Protein AF-A0A7C5MPA9-F1 (afdb_monomer)

Solvent-accessible surface area (backbone atoms only — not comparable to full-atom values): 6923 Å² total; per-residue (Å²): 110,53,45,64,14,82,87,79,60,80,40,67,52,26,38,76,67,40,72,35,75,42,78,91,79,43,30,40,37,40,17,12,47,67,80,66,63,66,86,68,41,42,59,86,90,42,73,92,58,55,66,22,43,29,34,36,34,62,68,84,52,91,78,76,54,50,69,60,48,42,82,74,45,77,48,45,54,51,16,32,42,39,76,54,46,64,44,98,83,57,40,38,39,36,34,29,41,40,68,22,30,75,86,42,62,87,80,48,33,53,61,46,78,46,79,48,69,84,57,60,134

Mean predicted aligned error: 3.85 Å

Foldseek 3Di:
DWAADDPPSPFIDAAFDAWDAPPVQQKIKTWHDQDAQPDSRDPPVCSPWDKIWIWIARNVDPDDGRNRIDTDDIAATPWTKADWDADPVNQKIKIKTHQHPCPDDPPRRDIDIDIDGDPDD

pLDDT: mean 92.09, std 7.99, range [58.75, 98.44]

Structure (mmCIF, N/CA/C/O backbone):
data_AF-A0A7C5MPA9-F1
#
_entry.id   AF-A0A7C5MPA9-F1
#
loop_
_atom_site.group_PDB
_atom_site.id
_atom_site.type_symbol
_atom_site.label_atom_id
_atom_site.label_alt_id
_atom_site.label_comp_id
_atom_site.label_asym_id
_atom_site.label_entity_id
_atom_site.label_seq_id
_atom_site.pdbx_PDB_ins_code
_atom_site.Cartn_x
_atom_site.Cartn_y
_atom_site.Cartn_z
_atom_site.occupancy
_atom_site.B_iso_or_equiv
_atom_site.auth_seq_id
_atom_site.auth_comp_id
_atom_site.auth_asym_id
_atom_site.auth_atom_id
_atom_site.pdbx_PDB_model_num
ATOM 1 N N . GLU A 1 1 ? 10.583 -14.576 -1.324 1.00 58.81 1 GLU A N 1
ATOM 2 C CA . GLU A 1 1 ? 9.448 -14.774 -0.413 1.00 58.81 1 GLU A CA 1
ATOM 3 C C . GLU A 1 1 ? 8.237 -14.133 -1.077 1.00 58.81 1 GLU A C 1
ATOM 5 O O . GLU A 1 1 ? 8.179 -12.911 -1.161 1.00 58.81 1 GLU A O 1
ATOM 10 N N . SER A 1 2 ? 7.376 -14.946 -1.682 1.00 71.38 2 SER A N 1
ATOM 11 C CA . SER A 1 2 ? 6.133 -14.516 -2.330 1.00 71.38 2 SER A CA 1
ATOM 12 C C . SER A 1 2 ? 5.064 -15.577 -2.090 1.00 71.38 2 SER A C 1
ATOM 14 O O . SER A 1 2 ? 5.396 -16.764 -2.065 1.00 71.38 2 SER A O 1
ATOM 16 N N . GLY A 1 3 ? 3.806 -15.171 -1.954 1.00 75.44 3 GLY A N 1
ATOM 17 C CA . GLY A 1 3 ? 2.653 -16.054 -1.806 1.00 75.44 3 GLY A CA 1
ATOM 18 C C . GLY A 1 3 ? 1.542 -15.629 -2.758 1.00 75.44 3 GLY A C 1
ATOM 19 O O . GLY A 1 3 ? 1.085 -14.490 -2.705 1.00 75.44 3 GLY A O 1
ATOM 20 N N . ALA A 1 4 ? 1.123 -16.541 -3.634 1.00 79.62 4 ALA A N 1
ATOM 21 C CA . ALA A 1 4 ? -0.022 -16.326 -4.509 1.00 79.62 4 ALA A CA 1
ATOM 22 C C . ALA A 1 4 ? -1.287 -16.905 -3.869 1.00 79.62 4 ALA A C 1
ATOM 24 O O . ALA A 1 4 ? -1.239 -17.998 -3.298 1.00 79.62 4 ALA A O 1
ATOM 25 N N . GLY A 1 5 ? -2.399 -16.182 -3.990 1.00 76.19 5 GLY A N 1
ATOM 26 C CA . GLY A 1 5 ? -3.724 -16.708 -3.671 1.00 76.19 5 GLY A CA 1
ATOM 27 C C . GLY A 1 5 ? -4.085 -17.859 -4.611 1.00 76.19 5 GLY A C 1
ATOM 28 O O . GLY A 1 5 ? -3.724 -17.841 -5.793 1.00 76.19 5 GLY A O 1
ATOM 29 N N . VAL A 1 6 ? -4.767 -18.884 -4.099 1.00 72.50 6 VAL A N 1
ATOM 30 C CA . VAL A 1 6 ? -5.119 -20.084 -4.869 1.00 72.50 6 VAL A CA 1
ATOM 31 C C . VAL A 1 6 ? -6.529 -20.026 -5.456 1.00 72.50 6 VAL A C 1
ATOM 33 O O . VAL A 1 6 ? -6.798 -20.752 -6.414 1.00 72.50 6 VAL A O 1
ATOM 36 N N . LYS A 1 7 ? -7.428 -19.179 -4.933 1.00 74.25 7 LYS A N 1
ATOM 37 C CA . LYS A 1 7 ? -8.842 -19.158 -5.356 1.00 74.25 7 LYS A CA 1
ATOM 38 C C . LYS A 1 7 ? -9.063 -18.544 -6.733 1.00 74.25 7 LYS A C 1
ATOM 40 O O . LYS A 1 7 ? -9.748 -19.148 -7.556 1.00 74.25 7 LYS A O 1
ATOM 45 N N . ASP A 1 8 ? -8.518 -17.359 -6.988 1.00 73.44 8 ASP A N 1
ATOM 46 C CA . ASP A 1 8 ? -8.680 -16.667 -8.275 1.00 73.44 8 ASP A CA 1
ATOM 47 C C . ASP A 1 8 ? -7.348 -16.272 -8.932 1.00 73.44 8 ASP A C 1
ATOM 49 O O . ASP A 1 8 ? -7.341 -15.748 -10.048 1.00 73.44 8 ASP A O 1
ATOM 53 N N . GLY A 1 9 ? -6.220 -16.548 -8.264 1.00 72.69 9 GLY A N 1
ATOM 54 C CA . GLY A 1 9 ? -4.879 -16.191 -8.728 1.00 72.69 9 GLY A CA 1
ATOM 55 C C . GLY A 1 9 ? -4.668 -14.684 -8.892 1.00 72.69 9 GLY A C 1
ATOM 56 O O . GLY A 1 9 ? -3.691 -14.273 -9.520 1.00 72.69 9 GLY A O 1
ATOM 57 N N . SER A 1 10 ? -5.587 -13.862 -8.377 1.00 78.88 10 SER A N 1
ATOM 58 C CA . SER A 1 10 ? -5.536 -12.414 -8.516 1.00 78.88 10 SER A CA 1
ATOM 59 C C . SER A 1 10 ? -4.604 -11.789 -7.491 1.00 78.88 10 SER A C 1
ATOM 61 O O . SER A 1 10 ? -4.093 -10.711 -7.763 1.00 78.88 10 SER A O 1
ATOM 63 N N . ILE A 1 11 ? -4.354 -12.442 -6.352 1.00 89.56 11 ILE A N 1
ATOM 64 C CA . ILE A 1 11 ? -3.437 -11.970 -5.312 1.00 89.56 11 ILE A CA 1
ATOM 65 C C . ILE A 1 11 ? -2.060 -12.600 -5.502 1.00 89.56 11 ILE A C 1
ATOM 67 O O . ILE A 1 11 ? -1.928 -13.821 -5.596 1.00 89.56 11 ILE A O 1
ATOM 71 N N . HIS A 1 12 ? -1.023 -11.765 -5.508 1.00 90.56 12 HIS A N 1
ATOM 72 C CA . HIS A 1 12 ? 0.371 -12.197 -5.510 1.00 90.56 12 HIS A CA 1
ATOM 73 C C . HIS A 1 12 ? 1.152 -11.281 -4.577 1.00 90.56 12 HIS A C 1
ATOM 75 O O . HIS A 1 12 ? 1.705 -10.281 -5.020 1.00 90.56 12 HIS A O 1
ATOM 81 N N . LEU A 1 13 ? 1.167 -11.614 -3.285 1.00 92.25 13 LEU A N 1
ATOM 82 C CA . LEU A 1 13 ? 1.927 -10.853 -2.299 1.00 92.25 13 LEU A CA 1
ATOM 83 C C . LEU A 1 13 ? 3.412 -11.213 -2.416 1.00 92.25 13 LEU A C 1
ATOM 85 O O . LEU A 1 13 ? 3.784 -12.386 -2.326 1.00 92.25 13 LEU A O 1
ATOM 89 N N . SER A 1 14 ? 4.280 -10.223 -2.567 1.00 92.38 14 SER A N 1
ATOM 90 C CA . SER A 1 14 ? 5.729 -10.385 -2.612 1.00 92.38 14 SER A CA 1
ATOM 91 C C . SER A 1 14 ? 6.432 -9.207 -1.957 1.00 92.38 14 SER A C 1
ATOM 93 O O . SER A 1 14 ? 6.059 -8.059 -2.147 1.00 92.38 14 SER A O 1
ATOM 95 N N . ASN A 1 15 ? 7.515 -9.501 -1.233 1.00 94.00 15 ASN A N 1
ATOM 96 C CA . ASN A 1 15 ? 8.349 -8.481 -0.591 1.00 94.00 15 ASN A CA 1
ATOM 97 C C . ASN A 1 15 ? 7.543 -7.445 0.233 1.00 94.00 15 ASN A C 1
ATOM 99 O O . ASN A 1 15 ? 7.657 -6.246 -0.027 1.00 94.00 15 ASN A O 1
ATOM 103 N N . PRO A 1 16 ? 6.727 -7.882 1.214 1.00 94.94 16 PRO A N 1
ATOM 104 C CA . PRO A 1 16 ? 6.104 -6.943 2.140 1.00 94.94 16 PRO A CA 1
ATOM 105 C C . PRO A 1 16 ? 7.196 -6.146 2.864 1.00 94.94 16 PRO A C 1
ATOM 107 O O . PRO 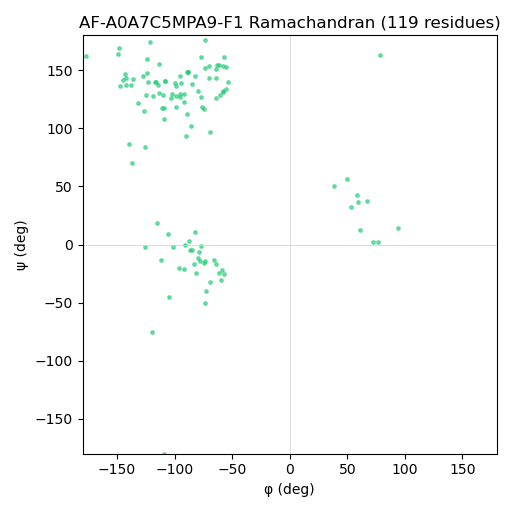A 1 16 ? 8.150 -6.736 3.378 1.00 94.94 16 PRO A O 1
ATOM 110 N N . ASP A 1 17 ? 7.048 -4.827 2.897 1.00 94.69 17 ASP A N 1
ATOM 111 C CA . ASP A 1 17 ? 8.004 -3.906 3.515 1.00 94.69 17 ASP A CA 1
ATOM 112 C C . ASP A 1 17 ? 7.314 -3.115 4.634 1.00 94.69 17 ASP A C 1
ATOM 114 O O . ASP A 1 17 ? 7.462 -3.429 5.820 1.00 94.69 17 ASP A O 1
ATOM 118 N N . ASN A 1 18 ? 6.481 -2.135 4.272 1.00 96.44 18 ASN A N 1
ATOM 119 C CA . ASN A 1 18 ? 5.808 -1.295 5.252 1.00 96.44 18 ASN A CA 1
ATOM 120 C C . ASN A 1 18 ? 4.509 -1.935 5.760 1.00 96.44 18 ASN A C 1
ATOM 122 O O . ASN A 1 18 ? 3.700 -2.457 4.990 1.00 96.44 18 ASN A O 1
ATOM 126 N N . LEU A 1 19 ? 4.287 -1.829 7.072 1.00 97.75 19 LEU A N 1
ATOM 127 C CA . LEU A 1 19 ? 3.077 -2.278 7.752 1.00 97.75 19 LEU A CA 1
ATOM 128 C C . LEU A 1 19 ? 2.444 -1.118 8.519 1.00 97.75 19 LEU A C 1
ATOM 130 O O . LEU A 1 19 ? 3.136 -0.350 9.189 1.00 97.75 19 LEU A O 1
ATOM 134 N N . SER A 1 20 ? 1.117 -1.033 8.488 1.00 97.56 20 SER A N 1
ATOM 135 C CA . SER A 1 20 ? 0.369 -0.088 9.325 1.00 97.56 20 SER A CA 1
ATOM 136 C C . SER A 1 20 ? -0.926 -0.710 9.834 1.00 97.56 20 SER A C 1
ATOM 138 O O . SER A 1 20 ? -1.570 -1.488 9.137 1.00 97.56 20 SER A O 1
ATOM 140 N N . LEU A 1 21 ? -1.292 -0.388 11.073 1.00 97.56 21 LEU A N 1
ATOM 141 C CA . LEU A 1 21 ? -2.440 -0.975 11.758 1.00 97.56 21 LEU A CA 1
ATOM 142 C C . LEU A 1 21 ? -3.610 0.011 11.774 1.00 97.56 21 LEU A C 1
ATOM 144 O O . LEU A 1 21 ? -3.463 1.125 12.276 1.00 97.56 21 LEU A O 1
ATOM 148 N N . ASP A 1 22 ? -4.770 -0.427 11.294 1.00 96.06 22 ASP A N 1
ATOM 149 C CA . ASP A 1 22 ? -6.057 0.170 11.646 1.00 96.06 22 ASP A CA 1
ATOM 150 C C . ASP A 1 22 ? -6.600 -0.564 12.877 1.00 96.06 22 ASP A C 1
ATOM 152 O O . ASP A 1 22 ? -7.247 -1.610 12.776 1.00 96.06 22 ASP A O 1
ATOM 156 N N . SER A 1 23 ? -6.307 -0.034 14.065 1.00 95.19 23 SER A N 1
ATOM 157 C CA . SER A 1 23 ? -6.734 -0.660 15.319 1.00 95.19 23 SER A CA 1
ATOM 158 C C . SER A 1 23 ? -8.226 -0.478 15.598 1.00 95.19 23 SER A C 1
ATOM 160 O O . SER A 1 23 ? -8.773 -1.209 16.420 1.00 95.19 23 SER A O 1
ATOM 162 N N . LYS A 1 24 ? -8.901 0.455 14.910 1.00 94.44 24 LYS A N 1
ATOM 163 C CA . LYS A 1 24 ? -10.353 0.637 15.021 1.00 94.44 24 LYS A CA 1
ATOM 164 C C . LYS A 1 24 ? -11.096 -0.501 14.324 1.00 94.44 24 LYS A C 1
ATOM 166 O O . LYS A 1 24 ? -12.104 -0.969 14.846 1.00 94.44 24 LYS A O 1
ATOM 171 N N . ARG A 1 25 ? -10.606 -0.938 13.160 1.00 94.50 25 ARG A N 1
ATOM 172 C CA . ARG A 1 25 ? -11.229 -1.998 12.342 1.00 94.50 25 ARG A CA 1
ATOM 173 C C . ARG A 1 25 ? -10.558 -3.360 12.481 1.00 94.50 25 ARG A C 1
ATOM 175 O O . ARG A 1 25 ? -11.041 -4.316 11.893 1.00 94.50 25 ARG A O 1
ATOM 182 N N . ASN A 1 26 ? -9.482 -3.450 13.263 1.00 97.06 26 ASN A N 1
ATOM 183 C CA . ASN A 1 26 ? -8.672 -4.659 13.418 1.00 97.06 26 ASN A CA 1
ATOM 184 C C . ASN A 1 26 ? -8.080 -5.155 12.082 1.00 97.06 26 ASN A C 1
ATOM 186 O O . ASN A 1 26 ? -8.066 -6.351 11.800 1.00 97.06 26 ASN A O 1
ATOM 190 N N . MET A 1 27 ? -7.584 -4.221 11.263 1.00 97.38 27 MET A N 1
ATOM 191 C CA . MET A 1 27 ? -7.015 -4.511 9.943 1.00 97.38 27 MET A CA 1
ATOM 192 C C . MET A 1 27 ? -5.518 -4.198 9.905 1.00 97.38 27 MET A C 1
ATOM 194 O O . MET A 1 27 ? -5.082 -3.137 10.359 1.00 97.38 27 MET A O 1
ATOM 198 N N . LEU A 1 28 ? -4.734 -5.080 9.291 1.00 98.25 28 LEU A N 1
ATOM 199 C CA . LEU A 1 28 ? -3.347 -4.820 8.917 1.00 98.25 28 LEU A CA 1
ATOM 200 C C . LEU A 1 28 ? -3.289 -4.356 7.465 1.00 98.25 28 LEU A C 1
ATOM 202 O O . LEU A 1 28 ? -3.785 -5.040 6.577 1.00 98.25 28 LEU A O 1
ATOM 206 N N . VAL A 1 29 ? -2.649 -3.221 7.218 1.00 98.38 29 VAL A N 1
ATOM 207 C CA . VAL A 1 29 ? -2.322 -2.746 5.873 1.00 98.38 29 VAL A CA 1
ATOM 208 C C . VAL A 1 29 ? -0.872 -3.108 5.571 1.00 98.38 29 VAL A C 1
ATOM 210 O O . VAL A 1 29 ? 0.021 -2.784 6.358 1.00 98.38 29 VAL A O 1
ATOM 213 N N . ILE A 1 30 ? -0.650 -3.764 4.437 1.00 98.31 30 ILE A N 1
ATOM 214 C CA . ILE A 1 30 ? 0.635 -4.302 3.987 1.00 98.31 30 ILE A CA 1
ATOM 215 C C . ILE A 1 30 ? 1.003 -3.619 2.676 1.00 98.31 30 ILE A C 1
ATOM 217 O O . ILE A 1 30 ? 0.194 -3.609 1.751 1.00 98.31 30 ILE A O 1
ATOM 221 N N . GLN A 1 31 ? 2.206 -3.064 2.587 1.00 98.12 31 GLN A N 1
ATOM 222 C CA . GLN A 1 31 ? 2.718 -2.406 1.387 1.00 98.12 31 GLN A CA 1
ATOM 223 C C . GLN A 1 31 ? 3.930 -3.168 0.852 1.00 98.12 31 GLN A C 1
ATOM 225 O O . GLN A 1 31 ? 4.769 -3.625 1.632 1.00 98.12 31 GLN A O 1
ATOM 230 N N . GLU A 1 32 ? 4.023 -3.307 -0.466 1.00 96.38 32 GLU A N 1
ATOM 231 C CA . GLU A 1 32 ? 5.114 -4.040 -1.114 1.00 96.38 32 GLU A CA 1
ATOM 232 C C . GLU A 1 32 ? 6.273 -3.136 -1.568 1.00 96.38 32 GLU A C 1
ATOM 234 O O . GLU A 1 32 ? 6.056 -2.027 -2.074 1.00 96.38 32 GLU A O 1
ATOM 239 N N . ASP A 1 33 ? 7.492 -3.681 -1.478 1.00 95.38 33 ASP A N 1
ATOM 240 C CA . ASP A 1 33 ? 8.675 -3.248 -2.233 1.00 95.38 33 ASP A CA 1
ATOM 241 C C . ASP A 1 33 ? 9.301 -4.437 -2.984 1.00 95.38 33 ASP A C 1
ATOM 243 O O . ASP A 1 33 ? 10.237 -5.108 -2.533 1.00 95.38 33 AS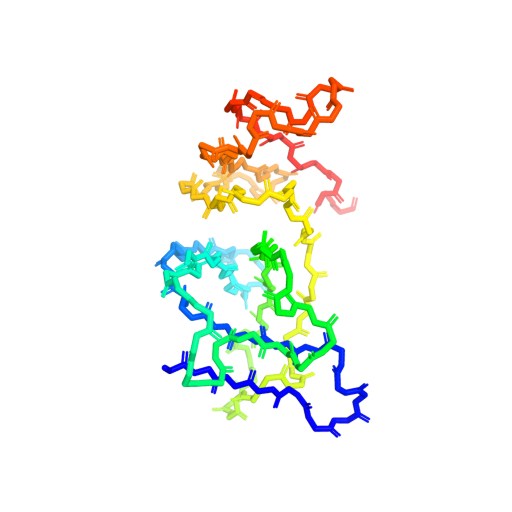P A O 1
ATOM 247 N N . ILE A 1 34 ? 8.772 -4.750 -4.166 1.00 93.50 34 ILE A N 1
ATOM 248 C CA . ILE A 1 34 ? 9.298 -5.832 -4.996 1.00 93.50 34 ILE A CA 1
ATOM 249 C C . ILE A 1 34 ? 10.683 -5.477 -5.552 1.00 93.50 34 ILE A C 1
ATOM 251 O O . ILE A 1 34 ? 10.852 -4.895 -6.631 1.00 93.50 34 ILE A O 1
ATOM 255 N N . VAL A 1 35 ? 11.704 -5.967 -4.849 1.00 88.31 35 VAL A N 1
ATOM 256 C CA . VAL A 1 35 ? 13.101 -5.914 -5.281 1.00 88.31 35 VAL A CA 1
ATOM 2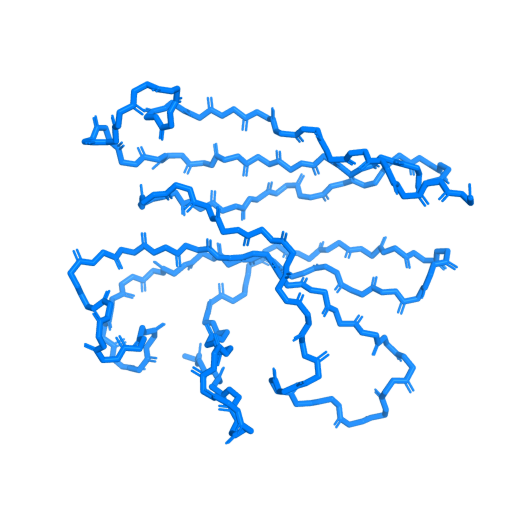57 C C . VAL A 1 35 ? 13.434 -7.105 -6.187 1.00 88.31 35 VAL A C 1
ATOM 259 O O . VAL A 1 35 ? 13.699 -8.236 -5.757 1.00 88.31 35 VAL A O 1
ATOM 262 N N . GLY A 1 36 ? 13.480 -6.833 -7.492 1.00 86.62 36 GLY A N 1
ATOM 263 C CA . GLY A 1 36 ? 13.802 -7.809 -8.539 1.00 86.62 36 GLY A CA 1
ATOM 264 C C . GLY A 1 36 ? 12.634 -8.737 -8.899 1.00 86.62 36 GLY A C 1
ATOM 265 O O . GLY A 1 36 ? 11.663 -8.856 -8.170 1.00 86.62 36 GLY A O 1
ATOM 266 N N . ARG A 1 37 ? 12.722 -9.410 -10.055 1.00 85.94 37 ARG A N 1
ATOM 267 C CA . ARG A 1 37 ? 11.565 -10.113 -10.667 1.00 85.94 37 ARG A CA 1
ATOM 268 C C . ARG A 1 37 ? 11.653 -11.640 -10.677 1.00 85.94 37 ARG A C 1
ATOM 270 O O . ARG A 1 37 ? 10.678 -12.333 -10.929 1.00 85.94 37 ARG A O 1
ATOM 277 N N . SER A 1 38 ? 12.839 -12.166 -10.402 1.00 85.19 38 SER A N 1
ATOM 278 C CA . SER A 1 38 ? 13.130 -13.605 -10.353 1.00 85.19 38 SER A CA 1
ATOM 279 C C . SER A 1 38 ? 12.552 -14.300 -9.108 1.00 85.19 38 SER A C 1
ATOM 281 O O . SER A 1 38 ? 12.080 -13.635 -8.191 1.00 85.19 38 SER A O 1
ATOM 283 N N . HIS A 1 39 ? 12.693 -15.629 -9.028 1.00 86.31 39 HIS A N 1
ATOM 284 C CA . HIS A 1 39 ? 12.372 -16.431 -7.834 1.00 86.31 39 HIS A CA 1
ATOM 285 C C . HIS A 1 39 ? 10.903 -16.329 -7.384 1.00 86.31 39 HIS A C 1
ATOM 287 O O . HIS A 1 39 ? 10.622 -16.296 -6.190 1.00 86.31 39 HIS A O 1
ATOM 293 N N . GLY A 1 40 ? 9.975 -16.242 -8.341 1.00 84.75 40 GLY A N 1
ATOM 294 C CA . GLY A 1 40 ? 8.535 -16.222 -8.064 1.00 84.75 40 GLY A CA 1
ATOM 295 C C . GLY A 1 40 ? 7.985 -14.892 -7.547 1.00 84.75 40 GLY A C 1
ATOM 296 O O . GLY A 1 40 ? 6.791 -14.807 -7.312 1.00 84.75 40 GLY A O 1
ATOM 297 N N . ARG A 1 41 ? 8.804 -13.838 -7.427 1.00 86.44 41 ARG A N 1
ATOM 298 C CA . ARG A 1 41 ? 8.383 -12.530 -6.878 1.00 86.44 41 ARG A CA 1
ATOM 299 C C . ARG A 1 41 ? 7.285 -11.830 -7.671 1.00 86.44 41 ARG A C 1
ATOM 301 O O . ARG A 1 41 ? 6.560 -11.020 -7.124 1.00 86.44 41 ARG A O 1
ATOM 308 N N . MET A 1 42 ? 7.165 -12.149 -8.952 1.00 85.44 42 MET A N 1
ATOM 309 C CA . MET A 1 42 ? 6.155 -11.585 -9.840 1.00 85.44 42 MET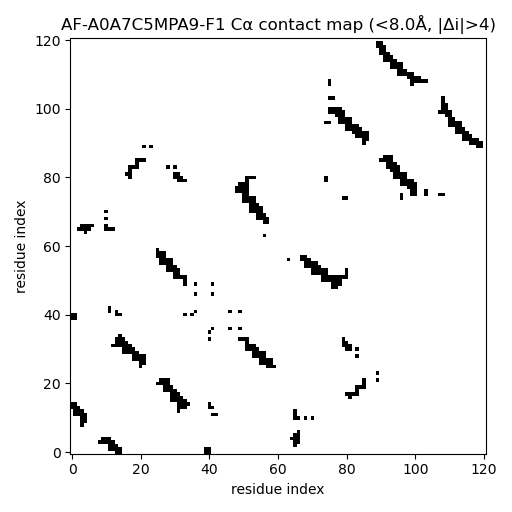 A CA 1
ATOM 310 C C . MET A 1 42 ? 5.342 -12.716 -10.472 1.00 85.44 42 MET A C 1
ATOM 312 O O . MET A 1 42 ? 5.925 -13.762 -10.793 1.00 85.44 42 MET A O 1
ATOM 316 N N . PRO A 1 43 ? 4.048 -12.508 -10.762 1.00 82.69 43 PRO A N 1
ATOM 317 C CA . PRO A 1 43 ? 3.290 -13.453 -11.562 1.00 82.69 43 PRO A CA 1
ATOM 318 C C . PRO A 1 43 ? 3.866 -13.538 -12.985 1.00 82.69 43 PRO A C 1
ATOM 320 O O . PRO A 1 43 ? 4.456 -12.588 -13.513 1.00 82.69 43 PRO A O 1
ATOM 323 N N . ALA A 1 44 ? 3.715 -14.696 -13.631 1.00 83.19 44 ALA A N 1
ATOM 324 C CA . ALA A 1 44 ? 4.350 -14.980 -14.924 1.00 83.19 44 ALA A CA 1
ATOM 325 C C . ALA A 1 44 ? 3.943 -13.995 -16.039 1.00 83.19 44 ALA A C 1
ATOM 327 O O . ALA A 1 44 ? 4.747 -13.690 -16.917 1.00 83.19 44 ALA A O 1
ATOM 328 N N . TYR A 1 45 ? 2.722 -13.455 -15.984 1.00 81.44 45 TYR A N 1
ATOM 329 C CA . TYR A 1 45 ? 2.210 -12.507 -16.978 1.00 81.44 45 TYR A CA 1
ATOM 330 C C . TYR A 1 45 ? 2.712 -11.064 -16.790 1.00 81.44 45 TYR A C 1
ATOM 332 O O . TYR A 1 45 ? 2.515 -10.240 -17.681 1.00 81.44 45 TYR A O 1
ATOM 340 N N . ALA A 1 46 ? 3.350 -10.740 -15.659 1.00 82.12 46 ALA A N 1
ATOM 341 C CA . ALA A 1 46 ? 3.771 -9.377 -15.312 1.00 82.12 46 ALA A CA 1
ATOM 342 C C . ALA A 1 46 ? 5.300 -9.211 -15.219 1.00 82.12 46 ALA A C 1
ATOM 344 O O . ALA A 1 46 ? 5.792 -8.251 -14.640 1.00 82.12 46 ALA A O 1
ATOM 345 N N . GLN A 1 47 ? 6.089 -10.123 -15.794 1.00 83.56 47 GLN A N 1
ATOM 346 C CA . GLN A 1 47 ? 7.561 -10.100 -15.690 1.00 83.56 47 GLN A CA 1
ATOM 347 C C . GLN A 1 47 ? 8.222 -8.865 -16.345 1.00 83.56 47 GLN A C 1
ATOM 349 O O . GLN A 1 47 ? 9.382 -8.538 -16.075 1.00 83.56 47 GLN A O 1
ATOM 354 N N . ASP A 1 48 ? 7.503 -8.150 -17.208 1.00 85.25 48 ASP A N 1
ATOM 355 C CA . ASP A 1 48 ? 7.977 -6.969 -17.935 1.00 85.25 48 ASP A CA 1
ATOM 356 C C . ASP A 1 48 ? 7.888 -5.663 -17.119 1.00 85.25 48 ASP A C 1
ATOM 358 O O . ASP A 1 48 ? 8.580 -4.678 -17.422 1.00 85.25 48 ASP A O 1
ATOM 362 N N . ARG A 1 49 ? 7.117 -5.657 -16.028 1.00 86.44 49 ARG A N 1
ATOM 363 C CA . ARG A 1 49 ? 6.828 -4.469 -15.217 1.00 86.44 49 ARG A CA 1
ATOM 364 C C . ARG A 1 49 ? 6.788 -4.819 -13.731 1.00 86.44 49 ARG A C 1
ATOM 366 O O . ARG A 1 49 ? 6.200 -5.810 -13.347 1.00 86.44 49 ARG A O 1
ATOM 373 N N . THR A 1 50 ? 7.379 -3.984 -12.885 1.00 92.00 50 THR A N 1
ATOM 374 C CA . THR A 1 50 ? 7.177 -4.099 -11.433 1.00 92.00 50 THR A CA 1
ATOM 375 C C . THR A 1 50 ? 6.001 -3.209 -11.058 1.00 92.00 50 THR A C 1
ATOM 377 O O . THR A 1 50 ? 6.036 -2.018 -11.375 1.00 92.00 50 THR A O 1
ATOM 380 N N . ILE A 1 51 ? 4.970 -3.786 -10.448 1.00 92.75 51 ILE A N 1
ATOM 381 C CA . ILE A 1 51 ? 3.812 -3.082 -9.895 1.00 92.75 51 ILE A CA 1
ATOM 382 C C . ILE A 1 51 ? 3.704 -3.551 -8.449 1.00 92.75 51 ILE A C 1
ATOM 384 O O . ILE A 1 51 ? 3.501 -4.740 -8.239 1.00 92.75 51 ILE A O 1
ATOM 388 N N . ASN A 1 52 ? 3.894 -2.638 -7.502 1.00 95.12 52 ASN A N 1
ATOM 389 C CA . ASN A 1 52 ? 3.653 -2.910 -6.090 1.00 95.12 52 ASN A CA 1
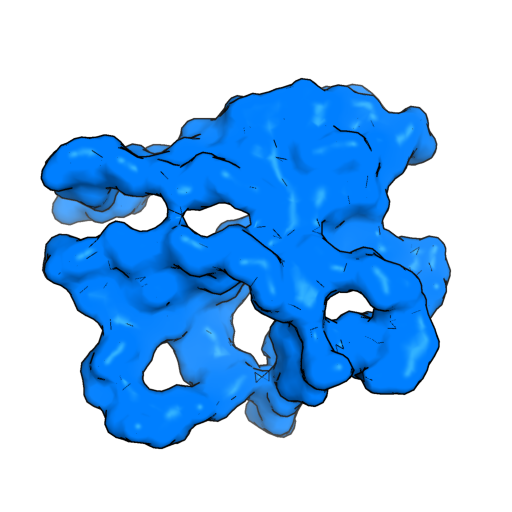ATOM 390 C C . ASN A 1 52 ? 2.195 -2.611 -5.751 1.00 95.12 52 ASN A C 1
ATOM 392 O O . ASN A 1 52 ? 1.570 -1.718 -6.343 1.00 95.12 52 ASN A O 1
ATOM 396 N N . GLU A 1 53 ? 1.662 -3.352 -4.796 1.00 95.56 53 GLU A N 1
ATOM 397 C CA . GLU A 1 53 ? 0.290 -3.226 -4.338 1.00 95.56 53 GLU A CA 1
ATOM 398 C C . GLU A 1 53 ? 0.248 -2.970 -2.827 1.00 95.56 53 GLU A C 1
ATOM 400 O O . GLU A 1 53 ? 1.206 -3.205 -2.088 1.00 95.56 53 GLU A O 1
ATOM 405 N N . ILE A 1 54 ? -0.882 -2.435 -2.369 1.00 97.81 54 ILE A N 1
ATOM 406 C CA . ILE A 1 54 ? -1.207 -2.358 -0.945 1.00 97.81 54 ILE A CA 1
ATOM 407 C C . ILE A 1 54 ? -2.349 -3.326 -0.697 1.00 97.81 54 ILE A C 1
ATOM 409 O O . ILE A 1 54 ? -3.377 -3.248 -1.374 1.00 97.81 54 ILE A O 1
ATOM 413 N N . TYR A 1 55 ? -2.190 -4.189 0.296 1.00 97.50 55 TYR A N 1
ATOM 414 C CA . TYR A 1 55 ? -3.204 -5.141 0.729 1.00 97.50 55 TYR A CA 1
ATOM 415 C C . TYR A 1 55 ? -3.703 -4.811 2.130 1.00 97.50 55 TYR A C 1
ATOM 417 O O . TYR A 1 55 ? -2.997 -4.203 2.933 1.00 97.50 55 TYR A O 1
ATOM 425 N N . MET A 1 56 ? -4.920 -5.244 2.431 1.00 97.19 56 MET A N 1
ATOM 426 C CA . MET A 1 56 ? -5.489 -5.253 3.769 1.00 97.19 56 MET A CA 1
ATOM 427 C C . MET A 1 56 ? -5.779 -6.685 4.200 1.00 97.19 56 MET A C 1
ATOM 429 O O . MET A 1 56 ? -6.273 -7.482 3.407 1.00 97.19 56 MET A O 1
ATOM 433 N N . LEU A 1 57 ? -5.498 -6.980 5.465 1.00 97.94 57 LEU A N 1
ATOM 434 C CA . LEU A 1 57 ? -5.768 -8.258 6.106 1.00 97.94 57 LEU A CA 1
ATOM 435 C C . LEU A 1 57 ? -6.607 -8.043 7.367 1.00 97.94 57 LEU A C 1
ATOM 437 O O . LEU A 1 57 ? -6.224 -7.246 8.225 1.00 97.94 57 LEU A O 1
ATOM 441 N N . ASP A 1 58 ? -7.713 -8.775 7.495 1.00 97.94 58 ASP A N 1
ATOM 442 C CA . ASP A 1 58 ? -8.484 -8.844 8.739 1.00 97.94 58 ASP A CA 1
ATOM 443 C C . ASP A 1 58 ? -7.740 -9.709 9.763 1.00 97.94 58 ASP A C 1
ATOM 445 O O . ASP A 1 58 ? -7.529 -10.908 9.572 1.00 97.94 58 ASP A O 1
ATOM 449 N N . LEU A 1 59 ? -7.336 -9.090 10.872 1.00 98.00 59 LEU A N 1
ATOM 450 C CA . LEU A 1 59 ? -6.568 -9.752 11.925 1.00 98.00 59 LEU A CA 1
ATOM 451 C C . LEU A 1 59 ? -7.421 -10.651 12.832 1.00 98.00 59 LEU A C 1
ATOM 453 O O . LEU A 1 59 ? -6.885 -11.268 13.752 1.00 98.00 59 LEU A O 1
ATOM 457 N N . SER A 1 60 ? -8.736 -10.731 12.619 1.00 97.81 60 SER A N 1
ATOM 458 C CA . SER A 1 60 ? -9.600 -11.703 13.299 1.00 97.81 60 SER A CA 1
ATOM 459 C C . SER A 1 60 ? -9.491 -13.116 12.709 1.00 97.81 60 SER A C 1
ATOM 461 O O . SER A 1 60 ? -9.898 -14.088 13.352 1.00 97.81 60 SER A O 1
ATOM 463 N N . ILE A 1 61 ? -8.899 -13.256 11.519 1.00 98.06 61 ILE A N 1
ATOM 464 C CA . ILE A 1 61 ? -8.675 -14.540 10.855 1.00 98.06 61 ILE A CA 1
ATOM 465 C C . ILE A 1 61 ? -7.500 -15.255 11.538 1.00 98.06 61 ILE A C 1
ATOM 467 O O . ILE A 1 61 ? -6.376 -14.764 11.551 1.00 98.06 61 ILE A O 1
ATOM 471 N N . ALA A 1 62 ? -7.749 -16.432 12.120 1.00 96.25 62 ALA A N 1
ATOM 472 C CA . ALA A 1 62 ? -6.760 -17.131 12.951 1.00 96.25 62 ALA A CA 1
ATOM 473 C C . ALA A 1 62 ? -5.553 -17.689 12.170 1.00 96.25 62 ALA A C 1
ATOM 475 O O . ALA A 1 62 ? -4.445 -17.766 12.704 1.00 96.25 62 ALA A O 1
ATOM 476 N N . HIS A 1 63 ? -5.768 -18.096 10.919 1.00 95.62 63 HIS A N 1
ATOM 477 C CA . HIS A 1 63 ? -4.749 -18.676 10.042 1.00 95.62 63 HIS A CA 1
ATOM 478 C C . HIS A 1 63 ? -4.888 -18.076 8.644 1.00 95.62 63 HIS A C 1
ATOM 480 O O . HIS A 1 63 ? -5.369 -18.767 7.748 1.00 95.62 63 HIS A O 1
ATOM 486 N N . PRO A 1 64 ? -4.546 -16.787 8.481 1.00 94.75 64 PRO A N 1
ATOM 487 C CA . PRO A 1 64 ? -4.760 -16.111 7.221 1.00 94.75 64 PRO A CA 1
ATOM 488 C C . PRO A 1 64 ? -3.811 -16.652 6.158 1.00 94.75 64 PRO A C 1
ATOM 490 O O . PRO A 1 64 ? -2.643 -16.948 6.435 1.00 94.75 64 PRO A O 1
ATOM 493 N N . ASP A 1 65 ? -4.310 -16.742 4.937 1.00 92.69 65 ASP A N 1
ATOM 494 C CA . ASP A 1 65 ? -3.522 -17.043 3.750 1.00 92.69 65 ASP A CA 1
ATOM 495 C C . ASP A 1 65 ? -3.655 -15.906 2.710 1.00 92.69 65 ASP A C 1
ATOM 497 O O . ASP A 1 65 ? -4.382 -14.933 2.935 1.00 92.69 65 ASP A O 1
ATOM 501 N N . PRO A 1 66 ? -2.912 -15.938 1.588 1.00 91.31 66 PRO A N 1
ATOM 502 C CA . PRO A 1 66 ? -2.999 -14.878 0.587 1.00 91.31 66 PRO A CA 1
ATOM 503 C C . PRO A 1 66 ? -4.398 -14.664 -0.019 1.00 91.31 66 PRO A C 1
ATOM 505 O O . PRO A 1 66 ? -4.652 -13.571 -0.517 1.00 91.31 66 PRO A O 1
ATOM 508 N N . ASP A 1 67 ? -5.307 -15.644 0.016 1.00 92.81 67 ASP A N 1
ATOM 509 C CA . ASP A 1 67 ? -6.692 -15.463 -0.443 1.00 92.81 67 ASP A CA 1
ATOM 510 C C . ASP A 1 67 ? -7.543 -14.629 0.532 1.00 92.81 67 ASP A C 1
ATOM 512 O O . ASP A 1 67 ? -8.623 -14.176 0.151 1.00 92.81 67 ASP A O 1
ATOM 516 N N . ASP A 1 68 ? -7.083 -14.415 1.768 1.00 95.06 68 ASP A N 1
ATOM 517 C CA . ASP A 1 68 ? -7.747 -13.549 2.751 1.00 95.06 68 ASP A CA 1
ATOM 518 C C . ASP A 1 68 ? -7.351 -12.068 2.601 1.00 95.06 68 ASP A C 1
ATOM 520 O O . ASP A 1 68 ? -7.885 -11.194 3.290 1.00 95.06 68 ASP A O 1
ATOM 524 N N . LEU A 1 69 ? -6.409 -11.764 1.703 1.00 96.25 69 LEU A N 1
ATOM 525 C CA . LEU A 1 69 ? -5.973 -10.400 1.431 1.00 96.25 69 LEU A CA 1
ATOM 526 C C . LEU A 1 69 ? -6.959 -9.675 0.517 1.00 96.25 69 LEU A C 1
ATOM 528 O O . LEU A 1 69 ? -7.296 -10.131 -0.575 1.00 96.25 69 LEU A O 1
ATOM 532 N N . GLN A 1 70 ? -7.323 -8.458 0.909 1.00 94.19 70 GLN A N 1
ATOM 533 C CA . GLN A 1 70 ? -8.034 -7.530 0.044 1.00 94.19 70 GLN A CA 1
ATOM 534 C C . GLN A 1 70 ? -7.053 -6.526 -0.559 1.00 94.19 70 GLN A C 1
ATOM 536 O O . GLN A 1 70 ? -6.444 -5.728 0.153 1.00 94.19 70 GLN A O 1
ATOM 541 N N . ARG A 1 71 ? -6.925 -6.512 -1.888 1.00 95.06 71 ARG A N 1
ATOM 542 C CA . ARG A 1 71 ? -6.179 -5.460 -2.591 1.00 95.06 71 ARG A CA 1
ATOM 543 C C . ARG A 1 71 ? -6.860 -4.105 -2.385 1.00 95.06 71 ARG A C 1
ATOM 545 O O . ARG A 1 71 ? -8.035 -3.941 -2.710 1.00 95.06 71 ARG A O 1
ATOM 552 N N . LEU A 1 72 ? -6.092 -3.130 -1.914 1.00 95.56 72 LEU A N 1
ATOM 553 C CA . LEU A 1 72 ? -6.534 -1.761 -1.667 1.00 95.56 72 LEU A CA 1
ATOM 554 C C . LEU A 1 72 ? -6.031 -0.779 -2.731 1.00 95.56 72 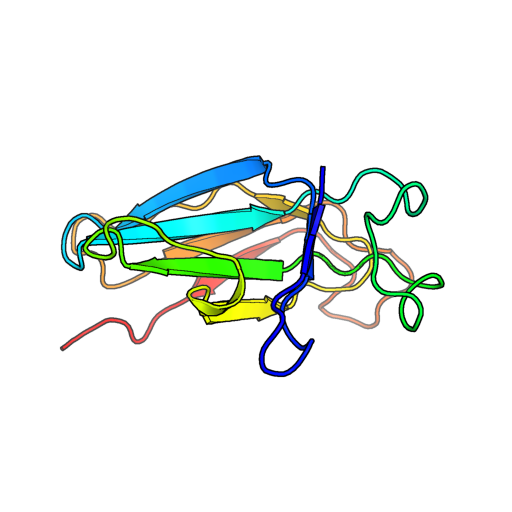LEU A C 1
ATOM 556 O O . LEU A 1 72 ? -6.794 0.055 -3.214 1.00 95.56 72 LEU A O 1
ATOM 560 N N . VAL A 1 73 ? -4.750 -0.865 -3.097 1.00 96.19 73 VAL A N 1
ATOM 561 C CA . VAL A 1 73 ? -4.109 0.047 -4.060 1.00 96.19 73 VAL A CA 1
ATOM 562 C C . VAL A 1 73 ? -3.249 -0.744 -5.033 1.00 96.19 73 VAL A C 1
ATOM 564 O O . VAL A 1 73 ? -2.557 -1.674 -4.637 1.00 96.19 73 VAL A O 1
ATOM 567 N N . VAL A 1 74 ? -3.251 -0.313 -6.295 1.00 94.88 74 VAL A N 1
ATOM 568 C CA . VAL A 1 74 ? -2.267 -0.705 -7.312 1.00 94.88 74 VAL A CA 1
ATOM 569 C C . VAL A 1 74 ? -1.411 0.517 -7.625 1.00 94.88 74 VAL A C 1
ATOM 571 O O . VAL A 1 74 ? -1.935 1.542 -8.072 1.00 94.88 74 VAL A O 1
ATOM 574 N N . ALA A 1 75 ? -0.108 0.445 -7.360 1.00 96.06 75 ALA A N 1
ATOM 575 C CA . ALA A 1 75 ? 0.790 1.579 -7.541 1.00 96.06 75 ALA A CA 1
ATOM 576 C C . ALA A 1 75 ? 1.148 1.809 -9.023 1.00 96.06 75 ALA A C 1
ATOM 578 O O . ALA A 1 75 ? 1.033 0.907 -9.860 1.00 96.06 75 ALA A O 1
ATOM 579 N N . PRO A 1 76 ? 1.641 3.006 -9.387 1.00 96.31 76 PRO A N 1
ATOM 580 C CA . PRO A 1 76 ? 2.268 3.218 -10.684 1.00 96.31 76 PRO A CA 1
ATOM 581 C C . PRO A 1 76 ? 3.426 2.253 -10.939 1.00 96.31 76 PRO A C 1
ATOM 583 O O . PRO A 1 76 ? 4.140 1.841 -10.025 1.00 96.31 76 PRO A O 1
ATOM 586 N N . ARG A 1 77 ? 3.694 1.960 -12.214 1.00 95.00 77 ARG A N 1
ATOM 587 C CA . ARG A 1 77 ? 4.808 1.085 -12.593 1.00 95.00 77 ARG A CA 1
ATOM 588 C C . ARG A 1 77 ? 6.137 1.584 -12.030 1.00 95.00 77 ARG A C 1
ATOM 590 O O . ARG A 1 77 ? 6.489 2.755 -12.181 1.00 95.00 77 ARG A O 1
ATOM 597 N N . GLY A 1 78 ? 6.898 0.653 -11.460 1.00 94.56 78 GLY A N 1
ATOM 598 C CA . GLY A 1 78 ? 8.219 0.866 -10.872 1.00 94.56 78 GLY A CA 1
ATOM 599 C C . GLY A 1 78 ? 8.212 1.624 -9.547 1.00 94.56 78 GLY A C 1
ATOM 600 O O . GLY A 1 78 ? 9.291 1.899 -9.035 1.00 94.56 78 GLY A O 1
ATOM 601 N N . ALA A 1 79 ? 7.040 1.988 -9.025 1.00 96.44 79 ALA A N 1
ATOM 602 C CA . ALA A 1 79 ? 6.939 2.612 -7.718 1.00 96.44 79 ALA A CA 1
ATOM 603 C C . ALA A 1 79 ? 6.955 1.566 -6.609 1.00 96.44 79 ALA A C 1
ATOM 605 O O . ALA A 1 79 ? 6.358 0.505 -6.771 1.00 96.44 79 ALA A O 1
ATOM 606 N N . GLU A 1 80 ? 7.559 1.912 -5.483 1.00 95.31 80 GLU A N 1
ATOM 607 C CA . GLU A 1 80 ? 7.281 1.320 -4.171 1.00 95.31 80 GLU A CA 1
ATOM 608 C C . GLU A 1 80 ? 6.159 2.126 -3.498 1.00 95.31 80 GLU A C 1
ATOM 610 O O . GLU A 1 80 ? 6.033 3.341 -3.707 1.00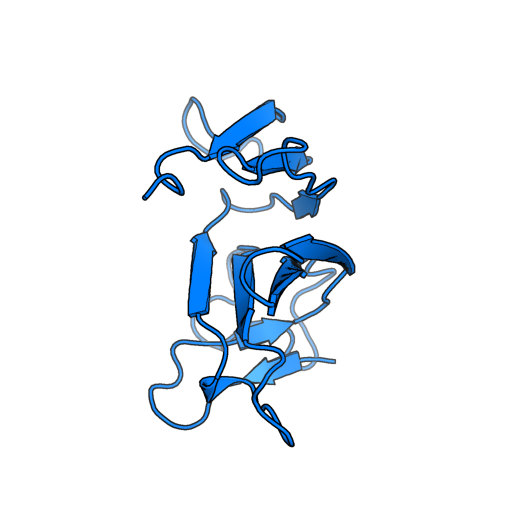 95.31 80 GLU A O 1
ATOM 615 N N . THR A 1 81 ? 5.340 1.459 -2.688 1.00 97.19 81 THR A N 1
ATOM 616 C CA . THR A 1 81 ? 4.442 2.123 -1.732 1.00 97.19 81 THR A CA 1
ATOM 617 C C . THR A 1 81 ? 5.035 2.029 -0.336 1.00 97.19 81 THR A C 1
ATOM 619 O O . THR A 1 81 ? 5.398 0.937 0.084 1.00 97.19 81 THR A O 1
ATOM 622 N N . THR A 1 82 ? 5.136 3.153 0.378 1.00 97.75 82 THR A N 1
ATOM 623 C CA . THR A 1 82 ? 5.756 3.178 1.717 1.00 97.75 82 THR A CA 1
ATOM 624 C C . THR A 1 82 ? 5.156 4.230 2.650 1.00 97.75 82 THR A C 1
ATOM 626 O O . THR A 1 82 ? 4.445 5.146 2.223 1.00 97.75 82 THR A O 1
ATOM 629 N N . GLY A 1 83 ? 5.502 4.155 3.937 1.00 97.44 83 GLY A N 1
ATOM 630 C CA . GLY A 1 83 ? 5.205 5.189 4.932 1.00 97.44 83 GLY A CA 1
ATOM 631 C C . GLY A 1 83 ? 3.716 5.350 5.239 1.00 97.44 83 GLY A C 1
ATOM 632 O O . GLY A 1 83 ? 3.250 6.476 5.406 1.00 97.44 83 GLY A O 1
ATOM 633 N N . GLY A 1 84 ? 2.978 4.239 5.274 1.00 97.81 84 GLY A N 1
ATOM 634 C CA . GLY A 1 84 ? 1.561 4.210 5.608 1.00 97.81 84 GLY A CA 1
ATOM 635 C C . GLY A 1 84 ? 1.257 4.738 7.009 1.00 97.81 84 GLY A C 1
ATOM 636 O O . GLY A 1 84 ? 1.842 4.277 7.988 1.00 97.81 84 GLY A O 1
ATOM 637 N N . VAL A 1 85 ? 0.312 5.672 7.130 1.00 97.56 85 VAL A N 1
ATOM 638 C CA . VAL A 1 85 ? -0.136 6.196 8.426 1.00 97.56 85 VAL A CA 1
ATOM 639 C C . VAL A 1 85 ? -1.612 6.582 8.400 1.00 97.56 85 VAL A C 1
ATOM 641 O O . VAL A 1 85 ? -2.100 7.212 7.462 1.00 97.56 85 VAL A O 1
ATOM 644 N N . TRP A 1 86 ? -2.326 6.217 9.460 1.00 97.75 86 TRP A N 1
ATOM 645 C CA . TRP A 1 86 ? -3.716 6.605 9.678 1.00 97.75 86 TRP A CA 1
ATOM 646 C C . TRP A 1 86 ? -3.808 7.934 10.426 1.00 97.75 86 TRP A C 1
ATOM 648 O O . TRP A 1 86 ? -2.973 8.244 11.280 1.00 97.75 86 TRP A O 1
ATOM 658 N N . THR A 1 87 ? -4.857 8.710 10.159 1.00 97.00 87 THR A N 1
ATOM 659 C CA . THR A 1 87 ? -5.275 9.763 11.090 1.00 97.00 87 THR A CA 1
ATOM 660 C C . THR A 1 87 ? -5.709 9.153 12.426 1.00 97.00 87 THR A C 1
ATOM 662 O O . THR A 1 87 ? -6.165 8.009 12.450 1.00 97.00 87 THR A O 1
ATOM 665 N N . PRO A 1 88 ? -5.625 9.894 13.550 1.00 95.81 88 PRO A N 1
ATOM 666 C CA . PRO A 1 88 ? -6.004 9.361 14.864 1.00 95.81 88 PRO A CA 1
ATOM 667 C C . PRO A 1 88 ? -7.446 8.836 14.964 1.00 95.81 88 PRO A C 1
ATOM 669 O O . PRO A 1 88 ? -7.733 7.988 15.802 1.00 95.81 88 PRO A O 1
ATOM 672 N N . ASP A 1 89 ? -8.355 9.340 14.127 1.00 95.00 89 ASP A N 1
ATOM 673 C CA . ASP A 1 89 ? -9.759 8.921 14.041 1.00 95.00 89 ASP A CA 1
ATOM 674 C C . ASP A 1 89 ? -10.008 7.783 13.025 1.00 95.00 89 ASP A C 1
ATOM 676 O O . ASP A 1 89 ? -11.148 7.337 12.866 1.00 95.00 89 ASP A O 1
ATOM 680 N N . PHE A 1 90 ? -8.959 7.314 12.339 1.00 95.50 90 PHE A N 1
ATOM 681 C CA . PHE A 1 90 ? -8.998 6.296 11.284 1.00 95.50 90 PHE A CA 1
ATOM 682 C C . PHE A 1 90 ? -9.988 6.609 10.147 1.00 95.50 90 PHE A C 1
ATOM 684 O O . PHE A 1 90 ? -10.596 5.697 9.574 1.00 95.50 90 PHE A O 1
ATOM 691 N N . SER A 1 91 ? -10.189 7.895 9.836 1.00 95.88 91 SER A N 1
ATOM 692 C CA . SER A 1 91 ? -11.024 8.350 8.712 1.00 95.88 91 SER A CA 1
ATOM 693 C C . SER A 1 91 ? -10.232 8.540 7.415 1.00 95.88 91 SER A C 1
ATOM 695 O O . SER A 1 91 ? -10.807 8.530 6.323 1.00 95.88 91 SER A O 1
ATOM 697 N N . THR A 1 92 ? -8.911 8.703 7.528 1.00 96.94 92 THR A N 1
ATOM 698 C CA . THR A 1 92 ? -8.007 8.957 6.407 1.00 96.94 92 THR A CA 1
ATOM 699 C C . THR A 1 92 ? -6.729 8.142 6.557 1.00 96.94 92 THR A C 1
ATOM 701 O O . THR A 1 92 ? -6.142 8.072 7.637 1.00 96.94 92 THR A O 1
ATOM 704 N N . TYR A 1 93 ? -6.278 7.568 5.447 1.00 97.94 93 TYR A N 1
ATOM 705 C CA . TYR A 1 93 ? -4.996 6.890 5.329 1.00 97.94 93 TYR A CA 1
ATOM 706 C C . TYR A 1 93 ? -4.078 7.663 4.387 1.00 97.94 93 TYR A C 1
ATOM 708 O O . TYR A 1 93 ? -4.471 8.016 3.274 1.00 97.94 93 TYR A O 1
ATOM 716 N N . PHE A 1 94 ? -2.850 7.918 4.819 1.00 98.44 94 PHE A N 1
ATOM 717 C CA . PHE A 1 94 ? -1.801 8.506 3.997 1.00 98.44 94 PHE A CA 1
ATOM 718 C C . PHE A 1 94 ? -0.763 7.444 3.667 1.00 98.44 94 PHE A C 1
ATOM 720 O O . PHE A 1 94 ? -0.388 6.654 4.530 1.00 98.44 94 PHE A O 1
ATOM 727 N N . PHE A 1 95 ? -0.258 7.456 2.440 1.00 98.44 95 PHE A N 1
ATOM 728 C CA . PHE A 1 95 ? 0.903 6.661 2.044 1.00 98.44 95 PHE A CA 1
ATOM 729 C C . PHE A 1 95 ? 1.684 7.388 0.953 1.00 98.44 95 PHE A C 1
ATOM 731 O O . PHE A 1 95 ? 1.186 8.327 0.329 1.00 98.44 95 PHE A O 1
ATOM 738 N N . ASN A 1 96 ? 2.919 6.965 0.714 1.00 98.19 96 ASN A N 1
ATOM 739 C CA . ASN A 1 96 ? 3.788 7.571 -0.282 1.00 98.19 96 ASN A CA 1
ATOM 740 C C . ASN A 1 96 ? 3.972 6.649 -1.483 1.00 98.19 96 ASN A C 1
ATOM 742 O O . ASN A 1 96 ? 4.148 5.443 -1.338 1.00 98.19 96 ASN A O 1
ATOM 746 N N . ILE A 1 97 ? 3.990 7.255 -2.666 1.00 98.06 97 ILE A N 1
ATOM 747 C CA . ILE A 1 97 ? 4.527 6.674 -3.893 1.00 98.06 97 ILE A CA 1
ATOM 748 C C . ILE A 1 97 ? 6.012 7.037 -3.945 1.00 98.06 97 ILE A C 1
ATOM 750 O O . ILE A 1 97 ? 6.358 8.213 -4.107 1.00 98.06 97 ILE A O 1
ATOM 754 N N . GLN A 1 98 ? 6.887 6.043 -3.808 1.00 97.56 98 GLN A N 1
ATOM 755 C CA . GLN A 1 98 ? 8.336 6.208 -3.874 1.00 97.56 98 GLN A CA 1
ATOM 756 C C . GLN A 1 98 ? 8.850 5.833 -5.272 1.00 97.56 98 GLN A C 1
ATOM 758 O O . GLN A 1 98 ? 8.399 4.861 -5.871 1.00 97.56 98 GLN A O 1
ATOM 763 N N . HIS A 1 99 ? 9.760 6.657 -5.810 1.00 96.38 99 HIS A N 1
ATOM 764 C CA . HIS A 1 99 ? 10.513 6.433 -7.058 1.00 96.38 99 HIS A CA 1
ATOM 765 C C . HIS A 1 99 ? 9.747 5.765 -8.229 1.00 96.38 99 HIS A C 1
ATOM 767 O O . HIS A 1 99 ? 10.251 4.814 -8.833 1.00 96.38 99 HIS A O 1
ATOM 773 N N . PRO A 1 100 ? 8.553 6.253 -8.620 1.00 97.06 100 PRO A N 1
ATOM 774 C CA . PRO A 1 100 ? 7.849 5.685 -9.765 1.00 97.06 100 PRO A CA 1
ATOM 775 C C . PRO A 1 100 ? 8.705 5.769 -11.029 1.00 97.06 100 PRO A C 1
ATOM 777 O O . PRO A 1 100 ? 9.531 6.673 -11.191 1.00 97.06 100 PRO A O 1
ATOM 780 N N . SER A 1 101 ? 8.470 4.855 -11.970 1.00 95.75 101 SER A N 1
ATOM 781 C CA . SER A 1 101 ? 9.205 4.861 -13.230 1.00 95.75 101 SER A CA 1
ATOM 782 C C . SER A 1 101 ? 9.023 6.198 -13.964 1.00 95.75 101 SER A C 1
ATOM 784 O O . SER A 1 101 ? 7.886 6.629 -14.178 1.00 95.75 101 SER A O 1
ATOM 786 N N . PRO A 1 102 ? 10.108 6.831 -14.452 1.00 94.75 102 PRO A N 1
ATOM 787 C CA . PRO A 1 102 ? 10.003 8.067 -15.227 1.00 94.75 102 PRO A CA 1
ATOM 788 C C . PRO A 1 102 ? 9.293 7.870 -16.578 1.00 94.75 102 PRO A C 1
ATOM 790 O O . PRO A 1 102 ? 8.916 8.852 -17.212 1.00 94.75 102 PRO A O 1
ATOM 793 N N . ALA A 1 103 ? 9.111 6.615 -17.008 1.00 95.56 103 ALA A N 1
ATOM 794 C CA . ALA A 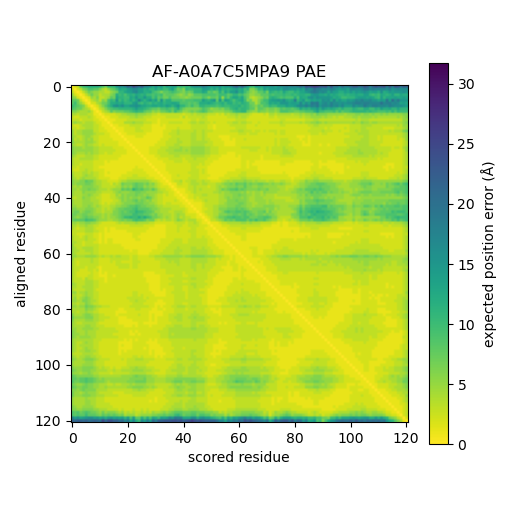1 103 ? 8.388 6.234 -18.219 1.00 95.56 103 ALA A CA 1
ATOM 795 C C . ALA A 1 103 ? 6.856 6.248 -18.058 1.00 95.56 103 ALA A C 1
ATOM 797 O O . ALA A 1 103 ? 6.152 6.023 -19.038 1.00 95.56 103 ALA A O 1
ATOM 798 N N . ASN A 1 104 ? 6.330 6.464 -16.848 1.00 95.75 104 ASN A N 1
ATOM 799 C CA . ASN A 1 104 ? 4.892 6.623 -16.651 1.00 95.75 104 ASN A CA 1
ATOM 800 C C . ASN A 1 104 ? 4.409 7.954 -17.249 1.00 95.75 104 ASN A C 1
ATOM 802 O O . ASN A 1 104 ? 5.152 8.936 -17.307 1.00 95.75 104 ASN A O 1
ATOM 806 N N . GLU A 1 105 ? 3.139 8.025 -17.634 1.00 95.81 105 GLU A N 1
ATOM 807 C CA . GLU A 1 105 ? 2.527 9.297 -18.020 1.00 95.81 105 GLU A CA 1
ATOM 808 C C . GLU A 1 105 ? 2.256 10.183 -16.790 1.00 95.81 105 GLU A C 1
ATOM 810 O O . GLU A 1 105 ? 2.061 9.666 -15.683 1.00 95.81 105 GLU A O 1
ATOM 815 N N . PRO A 1 106 ? 2.242 11.524 -16.926 1.00 93.12 106 PRO A N 1
ATOM 816 C CA . PRO A 1 106 ? 1.755 12.403 -15.866 1.00 93.12 106 PRO A CA 1
ATOM 817 C C . PRO A 1 106 ? 0.330 12.016 -15.412 1.00 93.12 106 PRO A C 1
ATOM 819 O O . PRO A 1 106 ? -0.504 11.723 -16.266 1.00 93.12 106 PRO A O 1
ATOM 822 N N . PRO A 1 107 ? 0.016 12.057 -14.100 1.00 89.75 107 PRO A N 1
ATOM 823 C CA . PRO A 1 107 ? 0.865 12.493 -12.983 1.00 89.75 107 PRO A CA 1
ATOM 824 C C . PRO A 1 107 ? 1.752 11.390 -12.364 1.00 89.75 107 PRO A C 1
ATOM 826 O O . PRO A 1 107 ? 2.493 11.659 -11.425 1.00 89.75 107 PRO A O 1
ATOM 829 N N . TYR A 1 108 ? 1.739 10.168 -12.892 1.00 94.44 108 TYR A N 1
ATOM 830 C CA . TYR A 1 108 ? 2.238 8.952 -12.232 1.00 94.44 108 TYR A CA 1
ATOM 831 C C . TYR A 1 108 ? 3.756 8.709 -12.307 1.00 94.44 108 TYR A C 1
ATOM 833 O O . TYR A 1 108 ? 4.228 7.621 -11.978 1.00 94.44 108 TYR A O 1
ATOM 841 N N . LYS A 1 109 ? 4.536 9.694 -12.763 1.00 96.12 109 LYS A N 1
ATOM 842 C CA . LYS A 1 109 ? 6.002 9.598 -12.927 1.00 96.12 109 LYS A CA 1
ATOM 843 C C . LYS A 1 109 ? 6.815 10.357 -11.882 1.00 96.12 109 LYS A C 1
ATOM 845 O O . LYS A 1 109 ? 8.018 10.538 -12.053 1.00 96.12 109 LYS A O 1
ATOM 850 N N . LYS A 1 110 ? 6.162 10.874 -10.840 1.00 96.06 110 LYS A N 1
ATOM 851 C CA . LYS A 1 110 ? 6.808 11.623 -9.757 1.00 96.06 110 LYS A CA 1
ATOM 852 C C . LYS A 1 110 ? 6.426 11.031 -8.403 1.00 96.06 110 LYS A C 1
ATOM 854 O O . LYS A 1 110 ? 5.285 10.593 -8.264 1.00 96.06 110 LYS A O 1
ATOM 859 N N . PRO A 1 111 ? 7.347 11.033 -7.425 1.00 96.62 111 PRO A N 1
ATOM 860 C CA . PRO A 1 111 ? 6.998 10.664 -6.063 1.00 96.62 111 PRO A CA 1
ATOM 861 C C . PRO A 1 111 ? 5.952 11.632 -5.503 1.00 96.62 111 PRO A C 1
ATOM 863 O O . PRO A 1 111 ? 5.873 12.791 -5.925 1.00 96.62 111 PRO A O 1
ATOM 866 N N . GLY A 1 112 ? 5.165 11.163 -4.542 1.00 96.81 112 GLY A N 1
ATOM 867 C CA . GLY A 1 112 ? 4.140 11.980 -3.906 1.00 96.81 112 GLY A CA 1
ATOM 868 C C . GLY A 1 112 ? 3.419 11.251 -2.783 1.00 96.81 112 GLY A C 1
ATOM 869 O O . GLY A 1 112 ? 3.461 10.026 -2.698 1.00 96.81 112 GLY A O 1
ATOM 870 N N . THR A 1 113 ? 2.747 12.022 -1.937 1.00 97.81 113 THR A N 1
ATOM 871 C CA . THR A 1 113 ? 1.875 11.496 -0.887 1.00 97.81 113 THR A CA 1
ATOM 872 C C . THR A 1 113 ? 0.456 11.384 -1.428 1.00 97.81 113 THR A C 1
ATOM 874 O O . THR A 1 113 ? -0.080 12.338 -1.994 1.00 97.81 113 THR A O 1
ATOM 877 N N . VAL A 1 114 ? -0.147 10.215 -1.252 1.00 97.62 114 VAL A N 1
ATOM 878 C CA . VAL A 1 114 ? -1.543 9.942 -1.581 1.00 97.62 114 VAL A CA 1
ATOM 879 C C . VAL A 1 114 ? -2.365 10.018 -0.303 1.00 97.62 114 VAL A C 1
ATOM 881 O O . VAL A 1 114 ? -1.947 9.542 0.752 1.00 97.62 114 VAL A O 1
ATOM 884 N N . VAL A 1 115 ? -3.543 10.625 -0.421 1.00 97.81 115 VAL A N 1
ATOM 885 C CA . VAL A 1 115 ? -4.540 10.703 0.643 1.00 97.81 115 VAL A CA 1
ATOM 886 C C . VAL A 1 115 ? -5.704 9.809 0.248 1.00 97.81 115 VAL A C 1
ATOM 888 O O . VAL A 1 115 ? -6.344 10.046 -0.776 1.00 97.81 115 VAL A O 1
ATOM 891 N N . LEU A 1 116 ? -5.967 8.784 1.046 1.00 96.62 116 LEU A N 1
ATOM 892 C CA . LEU A 1 116 ? -7.069 7.857 0.849 1.00 96.62 116 LEU A CA 1
ATOM 893 C C . LEU A 1 116 ? -8.122 8.106 1.931 1.00 96.62 116 LEU A C 1
ATOM 895 O O . LEU A 1 116 ? -7.910 7.815 3.108 1.00 96.62 116 LEU A O 1
ATOM 899 N N . THR A 1 117 ? -9.245 8.685 1.521 1.00 95.94 117 THR A N 1
ATOM 900 C CA . THR A 1 117 ? -10.398 9.011 2.372 1.00 95.94 117 THR A CA 1
ATOM 901 C C . THR A 1 117 ? -11.575 8.084 2.055 1.00 95.94 117 THR A C 1
ATOM 903 O O . THR A 1 117 ? -11.475 7.220 1.187 1.00 95.94 117 THR A O 1
ATOM 906 N N . GLY A 1 118 ? -12.702 8.262 2.750 1.00 91.19 118 GLY A N 1
ATOM 907 C CA . GLY A 1 118 ? -13.906 7.444 2.543 1.00 91.19 118 GLY A CA 1
ATOM 908 C C . GLY A 1 118 ? -14.016 6.250 3.489 1.00 91.19 118 GLY A C 1
ATOM 909 O O . GLY A 1 118 ? -14.836 5.371 3.267 1.00 91.19 118 GLY A O 1
ATOM 910 N N . TRP A 1 119 ? -13.216 6.239 4.558 1.00 87.75 119 TRP A N 1
ATOM 911 C CA . TRP A 1 119 ? -13.266 5.227 5.613 1.00 87.75 119 TRP A CA 1
ATOM 912 C C . TRP A 1 119 ? -14.283 5.545 6.715 1.00 87.75 119 TRP A C 1
ATOM 914 O O . TRP A 1 119 ? -14.435 4.750 7.636 1.00 87.75 119 TRP A O 1
ATOM 924 N N . GLY A 1 120 ? -14.934 6.713 6.678 1.00 76.19 120 GLY A N 1
ATOM 925 C CA . GLY A 1 120 ? -15.962 7.096 7.654 1.00 76.19 120 GLY A CA 1
ATOM 926 C C . GLY A 1 120 ? -17.121 6.093 7.727 1.00 76.19 120 GLY A C 1
ATOM 927 O O . GLY A 1 120 ? -17.281 5.277 6.823 1.00 76.19 120 GLY A O 1
ATOM 928 N N . GLU A 1 121 ? -17.886 6.144 8.822 1.00 58.75 121 GLU A N 1
ATOM 929 C CA . GLU A 1 121 ? -19.156 5.403 8.942 1.00 58.75 121 GLU A CA 1
ATOM 930 C C . GLU A 1 121 ? -20.157 5.784 7.843 1.00 58.75 121 GLU A C 1
ATOM 932 O O . GLU A 1 121 ? -20.206 6.985 7.480 1.00 58.75 121 GLU A O 1
#

Sequence (121 aa):
ESGAGVKDGSIHLSNPDNLSLDSKRNMLVIQEDIVGRSHGRMPAYAQDRTINEIYMLDLSIAHPDPDDLQRLVVAPRGAETTGGVWTPDFSTYFFNIQHPSPANEPPYKKPGTVVLTGWGE

Secondary structure (DSSP, 8-state):
-EEE-SSSS--EEE-EEEEEEETTTTEEEEEE----STTTTS-GGGTT----EEEEEETT-SS--GGGPEEEEEPPTTPEEEEEEE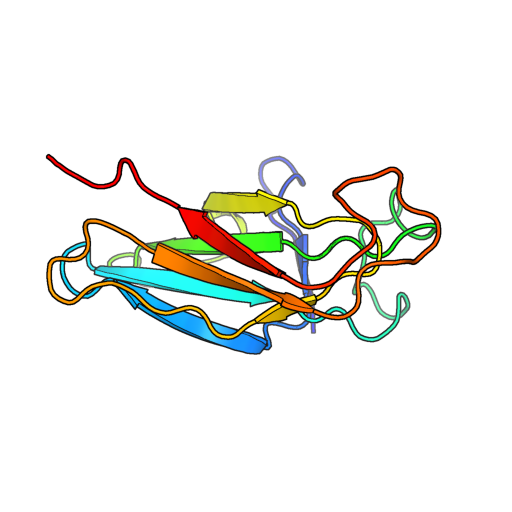-TTSS-EEEEEES--TTSPTTTTS-EEEEE-----

Radius of gyration: 14.55 Å; Cα contacts (8 Å, |Δi|>4): 273; chains: 1; bounding box: 33×33×34 Å

Nearest PDB structures (foldseek):
  4hhq-assembly1_A  TM=4.097E-01  e=7.647E-01  synthetic construct
  8ovj-assembly1_Sd  TM=4.924E-01  e=2.671E+00  Leishmania major strain Friedlin
  6rxt-assembly1_UA  TM=4.179E-01  e=1.927E+00  Thermochaetoides thermophila
  7zei-assembly4_D  TM=5.003E-01  e=6.375E+00  Caldicellulosiruptor hydrothermalis
  6zqd-assembly1_JP  TM=3.198E-01  e=2.149E+00  Saccharomyces cerevisiae S288C